Protein AF-N2IR83-F1 (afdb_monomer)

Secondary structure (DSSP, 8-state):
------TTS-GGGS--BPPPEEEE-S-B-TTS-BSEEEEEEEEEETTTTEEEEEEEEEETTEEEEE-TTSPPPTT--S--TTS--EESSHHHHHHHHHHHHHHHHHHHGGGT--HHHHHHHHHHHHHHHHHHHHHT-GGGS---

Sequence (144 aa):
MSIQCNAELFPETLEALVDPVVFEGEHRCKFGHATVVVKLLPSWSSDTGLWTVGWFCLVDRSVDEWMPGQRTRAGWPWYRPAQQPCSRSYDIACAVAARAAKIVLEQMLEFTGSEDVNTSVRQLQDRIEKQAMQWLQPEAYGEK

Solvent-accessible surface area (backbone atoms only — not comparable to full-atom values): 8468 Å² total; per-residue (Å²): 135,82,81,76,77,72,77,82,76,57,75,78,76,52,83,49,75,48,81,59,53,75,47,69,23,80,46,58,45,99,86,70,44,61,31,30,37,39,33,36,42,45,36,59,36,76,92,77,60,31,25,36,29,21,40,39,40,36,46,70,89,47,74,51,75,49,57,80,94,59,83,79,64,90,86,62,93,81,75,57,88,86,70,60,32,57,26,77,44,62,44,57,8,48,26,48,28,40,54,50,52,42,52,51,56,59,63,50,53,81,76,54,92,40,70,65,57,52,51,24,46,53,58,38,41,53,52,42,48,53,52,26,51,54,48,67,36,70,82,79,68,67,88,125

Foldseek 3Di:
DDPPPCPPPCVLPDQDFDPWDKFAFPDADPVRDGQWIKTWGWTADSVVLKIFIWMWTGQRHDIDTDDQPDDDDPPPPDDDSVQTLMDNDPLSSLLSNLVVNLVVLVVCVVPRPDPSSVVRSVVRSVVSNVSSVVSVDCVVVDDD

pLDDT: mean 77.1, std 18.91, range [34.31, 96.06]

Nearest PDB structures (foldseek):
  2w5o-assembly1_A  TM=5.130E-01  e=2.031E+00  Fusarium graminearum
  1c1z-assembly1_A  TM=3.726E-01  e=2.285E+00  Homo sapiens

Radius of gyration: 17.43 Å; Cα contacts (8 Å, |Δi|>4): 220; chains: 1; bounding box: 44×55×46 Å

Structure (mmCIF, N/CA/C/O backbone):
data_AF-N2IR83-F1
#
_entry.id   AF-N2IR83-F1
#
loop_
_atom_site.group_PDB
_atom_site.id
_atom_site.type_symbol
_atom_site.label_atom_id
_atom_site.label_alt_id
_atom_site.label_comp_id
_atom_site.label_asym_id
_atom_site.label_entity_id
_atom_site.label_seq_id
_atom_site.pdbx_PDB_ins_code
_atom_site.Cartn_x
_atom_site.Cartn_y
_atom_site.Cartn_z
_atom_site.occupancy
_atom_site.B_iso_or_equiv
_atom_site.auth_seq_id
_atom_site.auth_comp_id
_atom_site.auth_asym_id
_atom_site.auth_atom_id
_atom_site.pdbx_PDB_model_num
ATOM 1 N N . MET A 1 1 ? -0.336 -37.979 -26.956 1.00 35.84 1 MET A N 1
ATOM 2 C CA . MET A 1 1 ? 0.643 -36.877 -26.870 1.00 35.84 1 MET A CA 1
ATOM 3 C C . MET A 1 1 ? -0.090 -35.672 -26.318 1.00 35.84 1 MET A C 1
ATOM 5 O O . MET A 1 1 ? -0.889 -35.084 -27.032 1.00 35.84 1 MET A O 1
ATOM 9 N N . SER A 1 2 ? 0.065 -35.396 -25.027 1.00 34.31 2 SER A N 1
ATOM 10 C CA . SER A 1 2 ? -0.499 -34.205 -24.392 1.00 34.31 2 SER A CA 1
ATOM 11 C C . SER A 1 2 ? 0.357 -33.006 -24.779 1.00 34.31 2 SER A C 1
ATOM 13 O O . SER A 1 2 ? 1.554 -32.999 -24.501 1.00 34.31 2 SER A O 1
ATOM 15 N N . ILE A 1 3 ? -0.243 -32.018 -25.437 1.00 37.62 3 ILE A N 1
ATOM 16 C CA . ILE A 1 3 ? 0.395 -30.726 -25.675 1.00 37.62 3 ILE A CA 1
ATOM 17 C C . ILE A 1 3 ? 0.557 -30.082 -24.294 1.00 37.62 3 ILE A C 1
ATOM 19 O O . ILE A 1 3 ? -0.430 -29.682 -23.680 1.00 37.62 3 ILE A O 1
ATOM 23 N N . GLN A 1 4 ? 1.784 -30.060 -23.771 1.00 37.41 4 GLN A N 1
ATOM 24 C CA . GLN A 1 4 ? 2.129 -29.196 -22.647 1.00 37.41 4 GLN A CA 1
ATOM 25 C C . GLN A 1 4 ? 1.886 -27.763 -23.116 1.00 37.41 4 GLN A C 1
ATOM 27 O O . GLN A 1 4 ? 2.501 -27.299 -24.075 1.00 37.41 4 GLN A O 1
ATOM 32 N N . CYS A 1 5 ? 0.917 -27.094 -22.496 1.00 34.47 5 CYS A N 1
ATOM 33 C CA . CYS A 1 5 ? 0.680 -25.683 -22.735 1.00 34.47 5 CYS A CA 1
ATOM 34 C C . CYS A 1 5 ? 1.913 -24.935 -22.216 1.00 34.47 5 CYS A C 1
ATOM 36 O O . CYS A 1 5 ? 2.161 -24.924 -21.011 1.00 34.47 5 CYS A O 1
ATOM 38 N N . ASN A 1 6 ? 2.712 -24.390 -23.135 1.00 37.94 6 ASN A N 1
ATOM 39 C CA . ASN A 1 6 ? 3.902 -23.591 -22.855 1.00 37.94 6 ASN A CA 1
ATOM 40 C C . ASN A 1 6 ? 3.507 -22.260 -22.196 1.00 37.94 6 ASN A C 1
ATOM 42 O O . ASN A 1 6 ? 3.572 -21.204 -22.821 1.00 37.94 6 ASN A O 1
ATOM 46 N N . ALA A 1 7 ? 3.117 -22.303 -20.924 1.00 44.91 7 ALA A N 1
ATOM 47 C CA . ALA A 1 7 ? 2.983 -21.112 -20.088 1.00 44.91 7 ALA A CA 1
ATOM 48 C C . ALA A 1 7 ? 4.348 -20.445 -19.795 1.00 44.91 7 ALA A C 1
ATOM 50 O O . ALA A 1 7 ? 4.390 -19.359 -19.232 1.00 44.91 7 ALA A O 1
ATOM 51 N N . GLU A 1 8 ? 5.459 -21.076 -20.190 1.00 42.56 8 GLU A N 1
ATOM 52 C CA . GLU A 1 8 ? 6.829 -20.626 -19.913 1.00 42.56 8 GLU A CA 1
ATOM 53 C C . GLU A 1 8 ? 7.454 -19.768 -21.025 1.00 42.56 8 GLU A C 1
ATOM 55 O O . GLU A 1 8 ? 8.524 -19.206 -20.810 1.00 42.56 8 GLU A O 1
ATOM 60 N N . LEU A 1 9 ? 6.838 -19.655 -22.212 1.00 37.91 9 LEU A N 1
ATOM 61 C CA . LEU A 1 9 ? 7.541 -19.077 -23.368 1.00 37.91 9 LEU A CA 1
ATOM 62 C C . LEU A 1 9 ? 7.319 -17.579 -23.605 1.00 37.91 9 LEU A C 1
ATOM 64 O O . LEU A 1 9 ? 8.214 -16.969 -24.174 1.00 37.91 9 LEU A O 1
ATOM 68 N N . PHE A 1 10 ? 6.202 -16.975 -23.174 1.00 42.88 10 PHE A N 1
ATOM 69 C CA . PHE A 1 10 ? 5.931 -15.540 -23.402 1.00 42.88 10 PHE A CA 1
ATOM 70 C C . PHE A 1 10 ? 4.998 -14.940 -22.328 1.00 42.88 10 PHE A C 1
ATOM 72 O O . PHE A 1 10 ? 3.807 -14.732 -22.596 1.00 42.88 10 PHE A O 1
ATOM 79 N N . PRO A 1 11 ? 5.488 -14.657 -21.105 1.00 46.41 11 PRO A N 1
ATOM 80 C CA . PRO A 1 11 ? 4.684 -14.020 -20.055 1.00 46.41 11 PRO A CA 1
ATOM 81 C C . PRO A 1 11 ? 4.135 -12.632 -20.450 1.00 46.41 11 PRO A C 1
ATOM 83 O O . PRO A 1 11 ? 3.166 -12.177 -19.849 1.00 46.41 11 PRO A O 1
ATOM 86 N N . GLU A 1 12 ? 4.673 -11.982 -21.490 1.00 39.84 12 GLU A N 1
ATOM 87 C CA . GLU A 1 12 ? 4.208 -10.685 -22.017 1.00 39.84 12 GLU A CA 1
ATOM 88 C C . GLU A 1 12 ? 2.852 -10.686 -22.760 1.00 39.84 12 GLU A C 1
ATOM 90 O O . GLU A 1 12 ? 2.370 -9.616 -23.147 1.00 39.84 12 GLU A O 1
ATOM 95 N N . THR A 1 13 ? 2.238 -11.854 -22.995 1.00 39.72 13 THR A N 1
ATOM 96 C CA . THR A 1 13 ? 0.996 -11.977 -23.798 1.00 39.72 13 THR A CA 1
ATOM 97 C C . THR A 1 13 ? -0.286 -12.151 -22.990 1.00 39.72 13 THR A C 1
ATOM 99 O O . THR A 1 13 ? -1.379 -12.099 -23.554 1.00 39.72 13 THR A O 1
ATOM 102 N N . LEU A 1 14 ? -0.186 -12.296 -21.672 1.00 43.84 14 LEU A N 1
ATOM 103 C CA . LEU A 1 14 ? -1.330 -12.125 -20.790 1.00 43.84 14 LEU A CA 1
ATOM 104 C C . LEU A 1 14 ? -1.297 -10.673 -20.313 1.00 43.84 14 LEU A C 1
ATOM 106 O O . LEU A 1 14 ? -0.319 -10.253 -19.696 1.00 43.84 14 LEU A O 1
ATOM 110 N N . GLU A 1 15 ? -2.369 -9.911 -20.534 1.00 51.16 15 GLU A N 1
ATOM 111 C CA . GLU A 1 15 ? -2.730 -8.834 -19.605 1.00 51.16 15 GLU A CA 1
ATOM 112 C C . GLU A 1 15 ? -3.000 -9.512 -18.254 1.00 51.16 15 GLU A C 1
ATOM 114 O O . GLU A 1 15 ? -4.136 -9.803 -17.881 1.00 51.16 15 GLU A O 1
ATOM 119 N N . ALA A 1 16 ? -1.930 -9.924 -17.577 1.00 52.00 16 ALA A N 1
ATOM 120 C CA . ALA A 1 16 ? -2.004 -10.640 -16.331 1.00 52.00 16 ALA A CA 1
ATOM 121 C C . ALA A 1 16 ? -2.461 -9.617 -15.299 1.00 52.00 16 ALA A C 1
ATOM 123 O O . ALA A 1 16 ? -1.673 -8.818 -14.791 1.00 52.00 16 ALA A O 1
ATOM 124 N N . LEU A 1 17 ? -3.763 -9.630 -15.020 1.00 54.41 17 LEU A N 1
ATOM 125 C CA . LEU A 1 17 ? -4.281 -9.224 -13.726 1.00 54.41 17 LEU A CA 1
ATOM 126 C C . LEU A 1 17 ? -3.577 -10.109 -12.698 1.00 54.41 17 LEU A C 1
ATOM 128 O O . LEU A 1 17 ? -3.971 -11.249 -12.461 1.00 54.41 17 LEU A O 1
ATOM 132 N N . VAL A 1 18 ? -2.465 -9.606 -12.170 1.00 67.81 18 VAL A N 1
ATOM 133 C CA . VAL A 1 18 ? -1.790 -10.214 -11.030 1.00 67.81 18 VAL A CA 1
ATOM 134 C C . VAL A 1 18 ? -2.727 -10.059 -9.844 1.00 67.81 18 VAL A C 1
ATOM 136 O O . VAL A 1 18 ? -3.335 -8.998 -9.665 1.00 67.81 18 VAL A O 1
ATOM 139 N N . ASP A 1 19 ? -2.856 -11.121 -9.048 1.00 80.06 19 ASP A N 1
ATOM 140 C CA . ASP A 1 19 ? -3.661 -11.065 -7.836 1.00 80.06 19 ASP A CA 1
ATOM 141 C C . ASP A 1 19 ? -3.231 -9.868 -6.975 1.00 80.06 19 ASP A C 1
ATOM 143 O O . ASP A 1 19 ? -2.034 -9.592 -6.824 1.00 80.06 19 ASP A O 1
ATOM 147 N N . PRO A 1 20 ? -4.192 -9.124 -6.410 1.00 84.69 20 PRO A N 1
ATOM 148 C CA . PRO A 1 20 ? -3.872 -7.957 -5.615 1.00 84.69 20 PRO A CA 1
ATOM 149 C C . PRO A 1 20 ? -3.055 -8.351 -4.382 1.00 84.69 20 PRO A C 1
ATOM 151 O O . PRO A 1 20 ? -3.365 -9.328 -3.698 1.00 84.69 20 PRO A O 1
ATOM 154 N N . VAL A 1 21 ? -2.051 -7.542 -4.035 1.00 90.81 21 VAL A N 1
ATOM 155 C CA . VAL A 1 21 ? -1.324 -7.715 -2.770 1.00 90.81 21 VAL A CA 1
ATOM 156 C C . VAL A 1 21 ? -2.162 -7.094 -1.660 1.00 90.81 21 VAL A C 1
ATOM 158 O O . VAL A 1 21 ? -2.361 -5.880 -1.646 1.00 90.81 21 VAL A O 1
ATOM 161 N N . VAL A 1 22 ? -2.667 -7.914 -0.739 1.00 94.19 22 VAL A N 1
ATOM 162 C CA . VAL A 1 22 ? -3.598 -7.474 0.309 1.00 94.19 22 VAL A CA 1
ATOM 163 C C . VAL A 1 22 ? -2.919 -7.432 1.676 1.00 94.19 22 VAL A C 1
ATOM 165 O O . VAL A 1 22 ? -2.332 -8.410 2.136 1.00 94.19 22 VAL A O 1
ATOM 168 N N . PHE A 1 23 ? -3.075 -6.304 2.361 1.00 95.44 23 PHE A N 1
ATOM 169 C CA . PHE A 1 23 ? -2.707 -6.102 3.753 1.00 95.44 23 PHE A CA 1
ATOM 170 C C . PHE A 1 23 ? -3.967 -5.774 4.552 1.00 95.44 23 PHE A C 1
ATOM 172 O O . PHE A 1 23 ? -4.652 -4.794 4.275 1.00 95.44 23 PHE A O 1
ATOM 179 N N . GLU A 1 24 ? -4.253 -6.564 5.580 1.00 96.06 24 GLU A N 1
ATOM 180 C CA . GLU A 1 24 ? -5.342 -6.291 6.518 1.00 96.06 24 GLU A CA 1
ATOM 181 C C . GLU A 1 24 ? -4.779 -5.970 7.899 1.00 96.06 24 GLU A C 1
ATOM 183 O O . GLU A 1 24 ? -3.908 -6.693 8.395 1.00 96.06 24 GLU A O 1
ATOM 188 N N . GLY A 1 25 ? -5.279 -4.900 8.516 1.00 91.94 25 GLY A N 1
ATOM 189 C CA . GLY A 1 25 ? -5.044 -4.591 9.924 1.00 91.94 25 GLY A CA 1
ATOM 190 C C . GLY A 1 25 ? -5.688 -5.633 10.835 1.00 91.94 25 GLY A C 1
ATOM 191 O O . GLY A 1 25 ? -6.445 -6.472 10.363 1.00 91.94 25 GLY A O 1
ATOM 192 N N . GLU A 1 26 ? -5.398 -5.609 12.132 1.00 90.00 26 GLU A N 1
ATOM 193 C CA . GLU A 1 26 ? -5.916 -6.609 13.080 1.00 90.00 26 GLU A CA 1
ATOM 194 C C . GLU A 1 26 ? -7.285 -6.232 13.648 1.00 90.00 26 GLU A C 1
ATOM 196 O O . GLU A 1 26 ? -8.093 -7.113 13.944 1.00 90.00 26 GLU A O 1
ATOM 201 N N . HIS A 1 27 ? -7.591 -4.934 13.747 1.00 90.38 27 HIS A N 1
ATOM 202 C CA . HIS A 1 27 ? -8.879 -4.487 14.269 1.00 90.38 27 HIS A CA 1
ATOM 203 C C . HIS A 1 27 ? -10.029 -4.925 13.348 1.00 90.38 27 HIS A C 1
ATOM 205 O O . HIS A 1 27 ? -9.945 -4.866 12.113 1.00 90.38 27 HIS A O 1
ATOM 211 N N . ARG A 1 28 ? -11.111 -5.414 13.962 1.00 92.06 28 ARG A N 1
ATOM 212 C CA . ARG A 1 28 ? -12.284 -5.962 13.276 1.00 92.06 28 ARG A CA 1
ATOM 213 C C . ARG A 1 28 ? -13.527 -5.174 13.657 1.00 92.06 28 ARG A C 1
ATOM 215 O O . ARG A 1 28 ? -13.732 -4.848 14.821 1.00 92.06 28 ARG A O 1
ATOM 222 N N . CYS A 1 29 ? -14.391 -4.916 12.682 1.00 88.38 29 CYS A N 1
ATOM 223 C CA . CYS A 1 29 ? -15.699 -4.334 12.943 1.00 88.38 29 CYS A CA 1
ATOM 224 C C . CYS A 1 29 ? -16.623 -5.368 13.609 1.00 88.38 29 CYS A C 1
ATOM 226 O O . CYS A 1 29 ? -16.327 -6.562 13.664 1.00 88.38 29 CYS A O 1
ATOM 228 N N . LYS A 1 30 ? -17.812 -4.932 14.037 1.00 89.62 30 LYS A N 1
ATOM 229 C CA . LYS A 1 30 ? -18.834 -5.799 14.660 1.00 89.62 30 LYS A CA 1
ATOM 230 C C . LYS A 1 30 ? -19.289 -7.000 13.813 1.00 89.62 30 LYS A C 1
ATOM 232 O O . LYS A 1 30 ? -19.929 -7.900 14.339 1.00 89.62 30 LYS A O 1
ATOM 237 N N . PHE A 1 31 ? -18.993 -6.996 12.513 1.00 90.81 31 PHE A N 1
ATOM 238 C CA . PHE A 1 31 ? -19.308 -8.079 11.578 1.00 90.81 31 PHE A CA 1
ATOM 239 C C . PHE A 1 31 ? -18.097 -8.970 11.255 1.00 90.81 31 PHE A C 1
ATOM 241 O O . PHE A 1 31 ? -18.194 -9.843 10.401 1.00 90.81 31 PHE A O 1
ATOM 248 N N . GLY A 1 32 ? -16.953 -8.754 11.911 1.00 90.50 32 GLY A N 1
ATOM 249 C CA . GLY A 1 32 ? -15.741 -9.549 11.707 1.00 90.50 32 GLY A CA 1
ATOM 250 C C . GLY A 1 32 ? -14.901 -9.153 10.488 1.00 90.50 32 GLY A C 1
ATOM 251 O O . GLY A 1 32 ? -13.966 -9.872 10.152 1.00 90.50 32 GLY A O 1
ATOM 252 N N . HIS A 1 33 ? -15.185 -8.023 9.831 1.00 89.88 33 HIS A N 1
ATOM 253 C CA . HIS A 1 33 ? -14.364 -7.509 8.727 1.00 89.88 33 HIS A CA 1
ATOM 254 C C . HIS A 1 33 ? -13.236 -6.612 9.235 1.00 89.88 33 HIS A C 1
ATOM 256 O O . HIS A 1 33 ? -13.425 -5.878 10.205 1.00 89.88 33 HIS A O 1
ATOM 262 N N . ALA A 1 34 ? -12.079 -6.646 8.570 1.00 92.19 34 ALA A N 1
ATOM 263 C CA . ALA A 1 34 ? -10.985 -5.718 8.836 1.00 92.19 34 ALA A CA 1
ATOM 264 C C . ALA A 1 34 ? -11.448 -4.270 8.630 1.00 92.19 34 ALA A C 1
ATOM 266 O O . ALA A 1 34 ? -12.038 -3.944 7.601 1.00 92.19 34 ALA A O 1
ATOM 267 N N . THR A 1 35 ? -11.181 -3.403 9.604 1.00 92.00 35 THR A N 1
ATOM 268 C CA . THR A 1 35 ? -11.471 -1.965 9.475 1.00 92.00 35 THR A CA 1
ATOM 269 C C . THR A 1 35 ? -10.354 -1.216 8.767 1.00 92.00 35 THR A C 1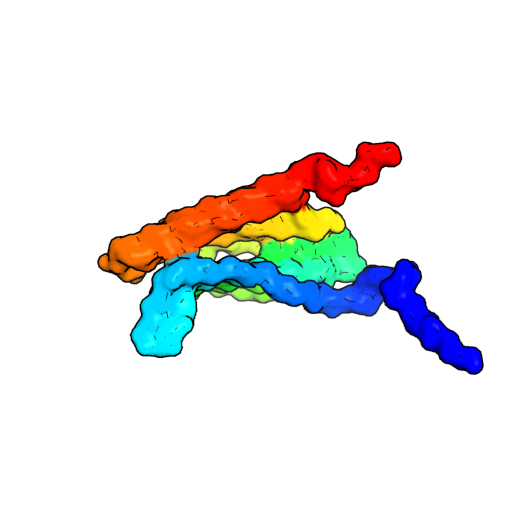
ATOM 271 O O . THR A 1 35 ? -10.565 -0.093 8.338 1.00 92.00 35 THR A O 1
ATOM 274 N N . VAL A 1 36 ? -9.165 -1.809 8.655 1.00 94.56 36 VAL A N 1
ATOM 275 C CA . VAL A 1 36 ? -8.034 -1.231 7.931 1.00 94.56 36 VAL A CA 1
ATOM 276 C C . VAL A 1 36 ? -7.601 -2.219 6.863 1.00 94.56 36 VAL A C 1
ATOM 278 O O . VAL A 1 36 ? -7.226 -3.346 7.190 1.00 94.56 36 VAL A O 1
ATOM 281 N N . VAL A 1 37 ? -7.666 -1.823 5.596 1.00 94.94 37 VAL A N 1
ATOM 282 C CA . VAL A 1 37 ? -7.280 -2.668 4.461 1.00 94.94 37 VAL A CA 1
ATOM 283 C C . VAL A 1 37 ? -6.483 -1.839 3.471 1.00 94.94 37 VAL A C 1
ATOM 285 O O . VAL A 1 37 ? -6.909 -0.752 3.097 1.00 94.94 37 VAL A O 1
ATOM 288 N N . VAL A 1 38 ? -5.363 -2.377 3.001 1.00 94.44 38 VAL A N 1
ATOM 289 C CA . VAL A 1 38 ? -4.645 -1.872 1.831 1.00 94.44 38 VAL A CA 1
ATOM 290 C C . VAL A 1 38 ? -4.577 -2.973 0.793 1.00 94.44 38 VAL A C 1
ATOM 292 O O . VAL A 1 38 ? -4.215 -4.104 1.103 1.00 94.44 38 VAL A O 1
ATOM 295 N N . LYS A 1 39 ? -4.904 -2.646 -0.450 1.00 92.62 39 LYS A N 1
ATOM 296 C CA . LYS A 1 39 ? -4.682 -3.517 -1.602 1.00 92.62 39 LYS A CA 1
ATOM 297 C C . LYS A 1 39 ? -3.772 -2.791 -2.567 1.00 92.62 39 LYS A C 1
ATOM 299 O O . LYS A 1 39 ? -4.054 -1.642 -2.885 1.00 92.62 39 LYS A O 1
ATOM 304 N N . LEU A 1 40 ? -2.723 -3.445 -3.041 1.00 91.00 40 LEU A N 1
ATOM 305 C CA . LEU A 1 40 ? -1.972 -3.003 -4.211 1.00 91.00 40 LEU A CA 1
ATOM 306 C C . LEU A 1 40 ? -2.517 -3.745 -5.425 1.00 91.00 40 LEU A C 1
ATOM 308 O O . LEU A 1 40 ? -2.814 -4.935 -5.330 1.00 91.00 40 LEU A O 1
ATOM 312 N N . LEU A 1 41 ? -2.661 -3.038 -6.541 1.00 88.12 41 LEU A N 1
ATOM 313 C CA . LEU A 1 41 ? -3.321 -3.518 -7.755 1.00 88.12 41 LEU A CA 1
ATOM 314 C C . LEU A 1 41 ? -2.331 -3.452 -8.930 1.00 88.12 41 LEU A C 1
ATOM 316 O O . LEU A 1 41 ? -2.326 -2.455 -9.660 1.00 88.12 41 LEU A O 1
ATOM 320 N N . PRO A 1 42 ? -1.434 -4.441 -9.086 1.00 88.31 42 PRO A N 1
ATOM 321 C CA . PRO A 1 42 ? -0.450 -4.441 -10.157 1.00 88.31 42 PRO A CA 1
ATOM 322 C C . PRO A 1 42 ? -1.099 -4.707 -11.513 1.00 88.31 42 PRO A C 1
ATOM 324 O O . PRO A 1 42 ? -1.944 -5.586 -11.655 1.00 88.31 42 PRO A O 1
ATOM 327 N N . SER A 1 43 ? -0.652 -3.972 -12.523 1.00 85.88 43 SER A N 1
ATOM 328 C CA . SER A 1 43 ? -1.043 -4.159 -13.915 1.00 85.88 43 SER A CA 1
ATOM 329 C C . SER A 1 43 ? 0.184 -4.023 -14.799 1.00 85.88 43 SER A C 1
ATOM 331 O O . SER A 1 43 ? 0.891 -3.015 -14.739 1.00 85.88 43 SER A O 1
ATOM 333 N N . TRP A 1 44 ? 0.426 -5.016 -15.646 1.00 84.62 44 TRP A N 1
ATOM 334 C CA . TRP A 1 44 ? 1.407 -4.907 -16.719 1.00 84.62 44 TRP A CA 1
ATOM 335 C C . TRP A 1 44 ? 0.785 -4.210 -17.930 1.00 84.62 44 TRP A C 1
ATOM 337 O O . TRP A 1 44 ? -0.386 -4.426 -18.236 1.00 84.62 44 TRP A O 1
ATOM 347 N N . SER A 1 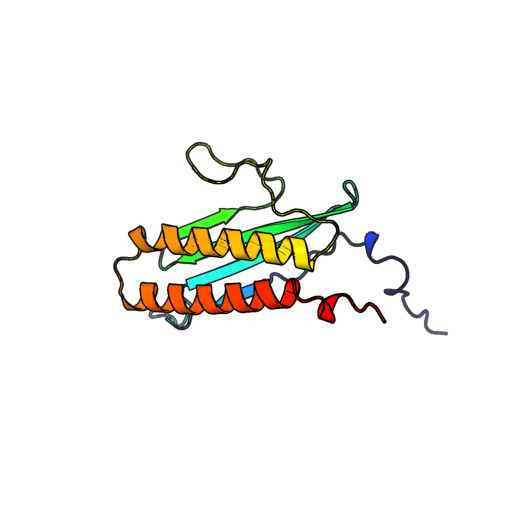45 ? 1.559 -3.376 -18.621 1.00 82.88 45 SER A N 1
ATOM 348 C CA . SER A 1 45 ? 1.177 -2.786 -19.904 1.00 82.88 45 SER A CA 1
ATOM 349 C C . SER A 1 45 ? 2.164 -3.227 -20.977 1.00 82.88 45 SER A C 1
ATOM 351 O O . SER A 1 45 ? 3.326 -2.821 -20.953 1.00 82.88 45 SER A O 1
ATOM 353 N N . SER A 1 46 ? 1.692 -4.010 -21.948 1.00 81.81 46 SER A N 1
ATOM 354 C CA . SER A 1 46 ? 2.518 -4.458 -23.077 1.00 81.81 46 SER A CA 1
ATOM 355 C C . SER A 1 46 ? 2.891 -3.310 -24.022 1.00 81.81 46 SER A C 1
ATOM 357 O O . SER A 1 46 ? 3.981 -3.322 -24.585 1.00 81.81 46 SER A O 1
ATOM 359 N N . ASP A 1 47 ? 2.048 -2.277 -24.126 1.00 83.25 47 ASP A N 1
ATOM 360 C CA . ASP A 1 47 ? 2.318 -1.086 -24.945 1.00 83.25 47 ASP A CA 1
ATOM 361 C C . ASP A 1 47 ? 3.507 -0.269 -24.425 1.00 83.25 47 ASP A C 1
ATOM 363 O O . ASP A 1 47 ? 4.297 0.271 -25.199 1.00 83.25 47 ASP A O 1
ATOM 367 N N . THR A 1 48 ? 3.630 -0.152 -23.100 1.00 82.38 48 THR A N 1
ATOM 368 C CA . THR A 1 48 ? 4.688 0.649 -22.462 1.00 82.38 48 THR A CA 1
ATOM 369 C C . THR A 1 48 ? 5.857 -0.197 -21.962 1.00 82.38 48 THR A C 1
ATOM 371 O O . THR A 1 48 ? 6.947 0.334 -21.738 1.00 82.38 48 THR A O 1
ATOM 374 N N . GLY A 1 49 ? 5.656 -1.508 -21.799 1.00 85.06 49 GLY A N 1
ATOM 375 C CA . GLY A 1 49 ? 6.618 -2.420 -21.190 1.00 85.06 49 GLY A CA 1
ATOM 376 C C . GLY A 1 49 ? 6.881 -2.096 -19.718 1.00 85.06 49 GLY A C 1
ATOM 377 O O . GLY A 1 49 ? 8.025 -2.190 -19.269 1.00 85.06 49 GLY A O 1
ATOM 378 N N . LEU A 1 50 ? 5.859 -1.634 -18.990 1.00 85.25 50 LEU A N 1
ATOM 379 C CA . LEU A 1 50 ? 5.961 -1.210 -17.594 1.00 85.25 50 LEU A CA 1
ATOM 380 C C . LEU A 1 50 ? 4.870 -1.859 -16.738 1.00 85.25 50 LEU A C 1
ATOM 382 O O . LEU A 1 50 ? 3.705 -1.938 -17.131 1.00 85.25 50 LEU A O 1
ATOM 386 N N . TRP A 1 51 ? 5.247 -2.236 -15.519 1.00 86.44 51 TRP A N 1
ATOM 387 C CA . TRP A 1 51 ? 4.314 -2.444 -14.421 1.00 86.44 51 TRP A CA 1
ATOM 388 C C . TRP A 1 51 ? 3.829 -1.094 -13.926 1.00 86.44 51 TRP A C 1
ATOM 390 O O . TRP A 1 51 ? 4.646 -0.208 -13.687 1.00 86.44 51 TRP A O 1
ATOM 400 N N . THR A 1 52 ? 2.523 -0.959 -13.719 1.00 86.25 52 THR A N 1
ATOM 401 C CA . THR A 1 52 ? 1.912 0.140 -12.968 1.00 86.25 52 THR A CA 1
ATOM 402 C C . THR A 1 52 ? 1.106 -0.445 -11.819 1.00 86.25 52 THR A C 1
ATOM 404 O O . THR A 1 52 ? 0.368 -1.405 -12.023 1.00 86.25 52 THR A O 1
ATOM 407 N N . VAL A 1 53 ? 1.233 0.106 -10.611 1.00 87.00 53 VAL A N 1
ATOM 408 C CA . VAL A 1 53 ? 0.603 -0.487 -9.418 1.00 87.00 53 VAL A CA 1
ATOM 409 C C . VAL A 1 53 ? -0.342 0.498 -8.744 1.00 87.00 53 VAL A C 1
ATOM 411 O O . VAL A 1 53 ? 0.106 1.457 -8.118 1.00 87.00 53 VAL A O 1
ATOM 414 N N . GLY A 1 54 ? -1.644 0.227 -8.868 1.00 86.38 54 GLY A N 1
ATOM 415 C CA . GLY A 1 54 ? -2.721 0.925 -8.165 1.00 86.38 54 GLY A CA 1
ATOM 416 C C . GLY A 1 54 ? -2.763 0.635 -6.668 1.00 86.38 54 GLY A C 1
ATOM 417 O O . GLY A 1 54 ? -2.083 -0.277 -6.193 1.00 86.38 54 GLY A O 1
ATOM 418 N N . TRP A 1 55 ? -3.613 1.348 -5.929 1.00 87.88 55 TRP A N 1
ATOM 419 C CA . TRP A 1 55 ? -3.947 0.967 -4.557 1.00 87.88 55 TRP A CA 1
ATOM 420 C C . TRP A 1 55 ? -5.405 1.240 -4.197 1.00 87.88 55 TRP A C 1
ATOM 422 O O . TRP A 1 55 ? -6.097 2.053 -4.805 1.00 87.88 55 TRP A O 1
ATOM 432 N N . PHE A 1 56 ? -5.847 0.561 -3.150 1.00 89.75 56 PHE A N 1
ATOM 433 C CA . PHE A 1 56 ? -7.093 0.808 -2.443 1.00 89.75 56 PHE A CA 1
ATOM 434 C C . PHE A 1 56 ? -6.792 0.787 -0.947 1.00 89.75 56 PHE A C 1
ATOM 436 O O . PHE A 1 56 ? -6.270 -0.209 -0.448 1.00 89.75 56 PHE A O 1
ATOM 443 N N . CYS A 1 57 ? -7.130 1.857 -0.242 1.00 90.75 57 CYS A N 1
ATOM 444 C CA . CYS A 1 57 ? -6.966 2.025 1.193 1.00 90.75 57 CYS A CA 1
ATOM 445 C C . CYS A 1 57 ? -8.343 2.232 1.830 1.00 90.75 57 CYS A C 1
ATOM 447 O O . CYS A 1 57 ? -9.063 3.167 1.493 1.00 90.75 57 CYS A O 1
ATOM 449 N N . LEU A 1 58 ? -8.697 1.375 2.780 1.00 91.25 58 LEU A N 1
ATOM 450 C CA . LEU A 1 58 ? -9.862 1.510 3.647 1.00 91.25 58 LEU A CA 1
ATOM 451 C C . LEU A 1 58 ? -9.360 1.724 5.070 1.00 91.25 58 LEU A C 1
ATOM 453 O O . LEU A 1 58 ? -8.558 0.924 5.551 1.00 91.25 58 LEU A O 1
ATOM 457 N N . VAL A 1 59 ? -9.856 2.759 5.744 1.00 91.31 59 VAL A N 1
ATOM 458 C CA . VAL A 1 59 ? -9.622 2.988 7.173 1.00 91.31 59 VAL A CA 1
ATOM 459 C C . VAL A 1 59 ? -10.943 3.379 7.836 1.00 91.31 59 VAL A C 1
ATOM 461 O O . VAL A 1 59 ? -11.490 4.454 7.600 1.00 91.31 59 VAL A O 1
ATOM 464 N N . ASP A 1 60 ? -11.472 2.470 8.650 1.00 89.31 60 ASP A N 1
ATOM 465 C CA . ASP A 1 60 ? -12.834 2.466 9.186 1.00 89.31 60 ASP A CA 1
ATOM 466 C C . ASP A 1 60 ? -13.901 2.639 8.089 1.00 89.31 60 ASP A C 1
ATOM 468 O O . ASP A 1 60 ? -14.246 1.677 7.400 1.00 89.31 60 ASP A O 1
ATOM 472 N N . ARG A 1 61 ? -14.418 3.859 7.909 1.00 84.06 61 ARG A N 1
ATOM 473 C CA . ARG A 1 61 ? -15.417 4.207 6.882 1.00 84.06 61 ARG A CA 1
ATOM 474 C C . ARG A 1 61 ? -14.843 5.034 5.736 1.00 84.06 61 ARG A C 1
ATOM 476 O O . ARG A 1 61 ? -15.549 5.277 4.758 1.00 84.06 61 ARG A O 1
ATOM 483 N N . SER A 1 62 ? -13.603 5.485 5.867 1.00 85.50 62 SER A N 1
ATOM 484 C CA . SER A 1 62 ? -12.923 6.313 4.878 1.00 85.50 62 SER A CA 1
ATOM 485 C C . SER A 1 62 ? -12.245 5.427 3.844 1.00 85.50 62 SER A C 1
ATOM 487 O O . SER A 1 62 ? -11.616 4.431 4.195 1.00 85.50 62 SER A O 1
ATOM 489 N N . VAL A 1 63 ? -12.358 5.802 2.571 1.00 87.31 63 VAL A N 1
ATOM 490 C CA . VAL A 1 63 ? -11.737 5.093 1.448 1.00 87.31 63 VAL A CA 1
ATOM 491 C C . VAL A 1 63 ? -10.932 6.080 0.616 1.00 87.31 63 VAL A C 1
ATOM 493 O O . VAL A 1 63 ? -11.438 7.151 0.289 1.00 87.31 63 VAL A O 1
ATOM 496 N N . ASP A 1 64 ? -9.714 5.690 0.254 1.00 84.94 64 ASP A N 1
ATOM 497 C CA . ASP A 1 64 ? -8.898 6.295 -0.800 1.00 84.94 64 ASP A CA 1
ATOM 498 C C . ASP A 1 64 ? -8.570 5.199 -1.812 1.00 84.94 64 ASP A C 1
ATOM 500 O O . ASP A 1 64 ? -8.161 4.100 -1.439 1.00 84.94 64 ASP A O 1
ATOM 504 N N . GLU A 1 65 ? -8.782 5.468 -3.093 1.00 82.69 65 GLU A N 1
ATOM 505 C CA . GLU A 1 65 ? -8.420 4.528 -4.141 1.00 82.69 65 GLU A CA 1
ATOM 506 C C . GLU A 1 65 ? -7.787 5.247 -5.320 1.00 82.69 65 GLU A C 1
ATOM 508 O O . GLU A 1 65 ? -8.156 6.367 -5.691 1.00 82.69 65 GLU A O 1
ATOM 513 N N . TRP A 1 66 ? -6.849 4.554 -5.948 1.00 79.00 66 TRP A N 1
ATOM 514 C CA . TRP A 1 66 ? -6.246 4.981 -7.187 1.00 79.00 66 TRP A CA 1
ATOM 515 C C . TRP A 1 66 ? -6.030 3.788 -8.109 1.00 79.00 66 TRP A C 1
ATOM 517 O O . TRP A 1 66 ? -5.451 2.768 -7.728 1.00 79.00 66 TRP A O 1
ATOM 527 N N . MET A 1 67 ? -6.463 3.948 -9.358 1.00 73.81 67 MET A N 1
ATOM 528 C CA . MET A 1 67 ? -6.263 2.967 -10.416 1.00 73.81 67 MET A CA 1
ATOM 529 C C . MET A 1 67 ? -5.472 3.573 -11.581 1.00 73.81 67 MET A C 1
ATOM 531 O O . MET A 1 67 ? -5.786 4.689 -12.017 1.00 73.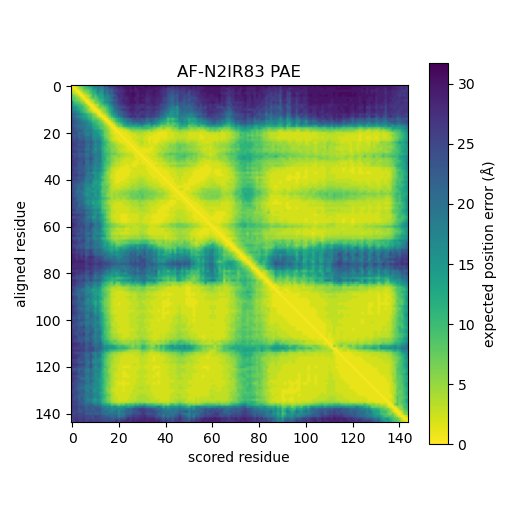81 67 MET A O 1
ATOM 535 N N . PRO A 1 68 ? -4.496 2.833 -12.138 1.00 69.50 68 PRO A N 1
ATOM 536 C CA . PRO A 1 68 ? -3.813 3.213 -13.369 1.00 69.50 68 PRO A CA 1
ATOM 537 C C . PRO A 1 68 ? -4.804 3.496 -14.505 1.00 69.50 68 PRO A C 1
ATOM 539 O O . PRO A 1 68 ? -5.800 2.795 -14.670 1.00 69.50 68 PRO A O 1
ATOM 542 N N . GLY A 1 69 ? -4.550 4.545 -15.290 1.00 64.62 69 GLY A N 1
ATOM 543 C CA . GLY A 1 69 ? -5.359 4.887 -16.469 1.00 64.62 69 GLY A CA 1
ATOM 544 C C . GLY A 1 69 ? -6.722 5.538 -16.191 1.00 64.62 69 GLY A C 1
ATOM 545 O O . GLY A 1 69 ? -7.339 6.061 -17.121 1.00 64.62 69 GLY A O 1
ATOM 546 N N . GLN A 1 70 ? -7.189 5.591 -14.939 1.00 64.94 70 GLN A N 1
ATOM 547 C CA . GLN A 1 70 ? -8.413 6.319 -14.602 1.00 64.94 70 GLN A CA 1
ATOM 548 C C . GLN A 1 70 ? -8.147 7.816 -14.402 1.00 64.94 70 GLN A C 1
ATOM 550 O O . GLN A 1 70 ? -7.135 8.233 -13.834 1.00 64.94 70 GLN A O 1
ATOM 555 N N . ARG A 1 71 ? -9.079 8.658 -14.871 1.00 56.72 71 ARG A N 1
ATOM 556 C CA . ARG A 1 71 ? -9.024 10.106 -14.625 1.00 56.72 71 ARG A CA 1
ATOM 557 C C . ARG A 1 71 ? -9.192 10.369 -13.130 1.00 56.72 71 ARG A C 1
ATOM 559 O O . ARG A 1 71 ? -10.198 9.977 -12.544 1.00 56.72 71 ARG A O 1
ATOM 566 N N . THR A 1 72 ? -8.241 11.086 -12.537 1.00 57.78 72 THR A N 1
ATOM 567 C CA . THR A 1 72 ? -8.368 11.564 -11.160 1.00 57.78 72 THR A CA 1
ATOM 568 C C . THR A 1 72 ? -9.535 12.551 -11.060 1.00 57.78 72 THR A C 1
ATOM 570 O O . THR A 1 72 ? -9.752 13.382 -11.948 1.00 57.78 72 THR A O 1
ATOM 573 N N . ARG A 1 73 ? -10.332 12.450 -9.990 1.00 54.03 73 ARG A N 1
ATOM 574 C CA . ARG A 1 73 ? -11.400 13.421 -9.714 1.00 54.03 73 ARG A CA 1
ATOM 575 C C . ARG A 1 73 ? -10.784 14.732 -9.222 1.00 54.03 73 ARG A C 1
ATOM 577 O O . ARG A 1 73 ? -9.841 14.723 -8.433 1.00 54.03 73 ARG A O 1
ATOM 584 N N . ALA A 1 74 ? -11.332 15.863 -9.665 1.00 46.25 74 ALA A N 1
ATOM 585 C CA . ALA A 1 74 ? -10.925 17.177 -9.171 1.00 46.25 74 ALA A CA 1
ATOM 586 C C . ALA A 1 74 ? -11.162 17.274 -7.651 1.00 46.25 74 ALA A C 1
ATOM 588 O O . ALA A 1 74 ? -12.220 16.875 -7.169 1.00 46.25 74 ALA A O 1
ATOM 589 N N . GLY A 1 75 ? -10.178 17.791 -6.908 1.00 53.16 75 GLY A N 1
ATOM 590 C CA . GLY A 1 75 ? -10.244 17.943 -5.448 1.00 53.16 75 GLY A CA 1
ATOM 591 C C . GLY A 1 75 ? -9.567 16.833 -4.636 1.00 53.16 75 GLY A C 1
ATOM 592 O O . GLY A 1 75 ? -9.456 16.981 -3.425 1.00 53.16 75 GLY A O 1
ATOM 593 N N . TRP A 1 76 ? -9.062 15.772 -5.277 1.00 42.62 76 TRP A N 1
ATOM 594 C CA . TRP A 1 76 ? -8.172 14.802 -4.628 1.00 42.62 76 TRP A CA 1
ATOM 595 C C . TRP A 1 76 ? -6.731 15.326 -4.687 1.00 42.62 76 TRP A C 1
ATOM 597 O O . TRP A 1 76 ? -6.183 15.436 -5.787 1.00 42.62 76 TRP A O 1
ATOM 607 N N . PRO A 1 77 ? -6.110 15.724 -3.564 1.00 44.38 77 PRO A N 1
ATOM 608 C CA . PRO A 1 77 ? -4.984 16.656 -3.638 1.00 44.38 77 PRO A CA 1
ATOM 609 C C . PRO A 1 77 ? -3.625 16.030 -3.996 1.00 44.38 77 PRO A C 1
ATOM 611 O O . PRO A 1 77 ? -2.666 16.766 -4.223 1.00 44.38 77 PRO A O 1
ATOM 614 N N . TRP A 1 78 ? -3.505 14.701 -4.070 1.00 50.72 78 TRP A N 1
ATOM 615 C CA . TRP A 1 78 ? -2.193 14.066 -3.867 1.00 50.72 78 TRP A CA 1
ATOM 616 C C . TRP A 1 78 ? -1.658 13.247 -5.046 1.00 50.72 78 TRP A C 1
ATOM 618 O O . TRP A 1 78 ? -0.455 13.001 -5.110 1.00 50.72 78 TRP A O 1
ATOM 628 N N . TYR A 1 79 ? -2.496 12.873 -6.018 1.00 52.38 79 TYR A N 1
ATOM 629 C CA . TYR A 1 79 ? -2.072 12.006 -7.122 1.00 52.38 79 TYR A CA 1
ATOM 630 C C . TYR A 1 79 ? -1.957 12.789 -8.415 1.00 52.38 79 TYR A C 1
ATOM 632 O O . TYR A 1 79 ? -2.941 13.060 -9.104 1.00 52.38 79 TYR A O 1
ATOM 640 N N . ARG A 1 80 ? -0.723 13.139 -8.776 1.00 54.44 80 ARG A N 1
ATOM 641 C CA . ARG A 1 80 ? -0.426 13.528 -10.152 1.00 54.44 80 ARG A CA 1
ATOM 642 C C . ARG A 1 80 ? -0.365 12.241 -10.973 1.00 54.44 80 ARG A C 1
ATOM 644 O O . ARG A 1 80 ? 0.516 11.428 -10.706 1.00 54.44 80 ARG A O 1
ATOM 651 N N . PRO A 1 81 ? -1.190 12.064 -12.020 1.00 52.00 81 PRO A N 1
ATOM 652 C CA . PRO A 1 81 ? -1.074 10.919 -12.925 1.00 52.00 81 PRO A CA 1
ATOM 653 C C . PRO A 1 81 ? 0.295 10.794 -13.617 1.00 52.00 81 PRO A C 1
ATOM 655 O O . PRO A 1 81 ? 0.531 9.807 -14.290 1.00 52.00 81 PRO A O 1
ATOM 658 N N . ALA A 1 82 ? 1.192 11.776 -13.486 1.00 56.84 82 ALA A N 1
ATOM 659 C CA . ALA A 1 82 ? 2.579 11.698 -13.951 1.00 56.84 82 ALA A CA 1
ATOM 660 C C . ALA A 1 82 ? 3.552 11.081 -12.922 1.00 56.84 82 ALA A C 1
ATOM 662 O O . ALA A 1 82 ? 4.692 10.797 -13.261 1.00 56.84 82 ALA A O 1
ATOM 663 N N . GLN A 1 83 ? 3.132 10.900 -11.668 1.00 60.56 83 GLN A N 1
ATOM 664 C CA . GLN A 1 83 ? 3.934 10.331 -10.574 1.00 60.56 83 GLN A CA 1
ATOM 665 C C . GLN A 1 83 ? 3.526 8.883 -10.270 1.00 60.56 83 GLN A C 1
ATOM 667 O O . GLN A 1 83 ? 3.697 8.407 -9.151 1.00 60.56 83 GLN A O 1
ATOM 672 N N . GLN A 1 84 ? 2.941 8.199 -11.257 1.00 68.06 84 GLN A N 1
ATOM 673 C CA . GLN A 1 84 ? 2.479 6.825 -11.101 1.00 68.06 84 GLN A CA 1
ATOM 674 C C . GLN A 1 84 ? 3.655 5.924 -10.729 1.00 68.06 84 GLN A C 1
ATOM 676 O O . GLN A 1 84 ? 4.689 5.991 -11.403 1.00 68.06 84 GLN A O 1
ATOM 681 N N . PRO A 1 85 ? 3.506 5.072 -9.701 1.00 70.00 85 PRO A N 1
ATOM 682 C CA . PRO A 1 85 ? 4.452 4.004 -9.435 1.00 70.00 85 PRO A CA 1
ATOM 683 C C . PRO A 1 85 ? 4.500 3.087 -10.653 1.00 70.00 85 PRO A C 1
ATOM 685 O O . PRO A 1 85 ? 3.623 2.242 -10.844 1.00 70.00 85 PRO A O 1
ATOM 688 N N . CYS A 1 86 ? 5.497 3.298 -11.506 1.00 81.81 86 CYS A N 1
ATOM 689 C CA . CYS A 1 86 ? 5.736 2.460 -12.660 1.00 81.81 86 CYS A CA 1
ATOM 690 C C . CYS A 1 86 ? 7.207 2.084 -12.763 1.00 81.81 86 CYS A C 1
ATOM 692 O O . CYS A 1 86 ? 8.101 2.854 -12.408 1.00 81.81 86 CYS A O 1
ATOM 694 N N . SER A 1 87 ? 7.455 0.859 -13.202 1.00 85.25 87 SER A N 1
ATOM 695 C CA . SER A 1 87 ? 8.801 0.333 -13.391 1.00 85.25 87 SER A CA 1
ATOM 696 C C . SER A 1 87 ? 8.757 -0.864 -14.325 1.00 85.25 87 SER A C 1
ATOM 698 O O . SER A 1 87 ? 7.737 -1.533 -14.453 1.00 85.25 87 SER A O 1
ATOM 700 N N . ARG A 1 88 ? 9.887 -1.176 -14.959 1.00 86.75 88 ARG A N 1
ATOM 701 C CA . ARG A 1 88 ? 10.051 -2.461 -15.654 1.00 86.75 88 ARG A CA 1
ATOM 702 C C . ARG A 1 88 ? 10.106 -3.638 -14.678 1.00 86.75 88 ARG A C 1
ATOM 704 O O . ARG A 1 88 ? 9.772 -4.750 -15.058 1.00 86.75 88 ARG A O 1
ATOM 711 N N . SER A 1 89 ? 10.505 -3.388 -13.430 1.00 86.81 89 SER A N 1
ATOM 712 C CA . SER A 1 89 ? 10.508 -4.385 -12.357 1.00 86.81 89 SER A CA 1
ATOM 713 C C . SER A 1 89 ? 9.204 -4.320 -11.563 1.00 86.81 89 SER A C 1
ATOM 715 O O . SER A 1 89 ? 8.840 -3.253 -11.058 1.00 86.81 89 SER A O 1
ATOM 717 N N . TYR A 1 90 ? 8.539 -5.471 -11.431 1.00 87.75 90 TYR A N 1
ATOM 718 C CA . TYR A 1 90 ? 7.345 -5.649 -10.602 1.00 87.75 90 TYR A CA 1
ATOM 719 C C . TYR A 1 90 ? 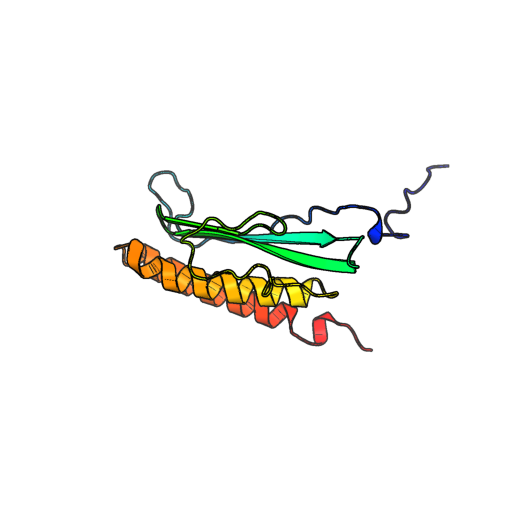7.608 -5.210 -9.158 1.00 87.75 90 TYR A C 1
ATOM 721 O O . TYR A 1 90 ? 6.900 -4.359 -8.623 1.00 87.75 90 TYR A O 1
ATOM 729 N N . ASP A 1 91 ? 8.689 -5.716 -8.569 1.00 88.38 91 ASP A N 1
ATOM 730 C CA . ASP A 1 91 ? 9.058 -5.478 -7.176 1.00 88.38 91 ASP A CA 1
ATOM 731 C C . ASP A 1 91 ? 9.305 -3.992 -6.892 1.00 88.38 91 ASP A C 1
ATOM 733 O O . ASP A 1 91 ? 8.813 -3.446 -5.902 1.00 88.38 91 ASP A O 1
ATOM 737 N N . ILE A 1 92 ? 9.993 -3.295 -7.805 1.00 86.88 92 ILE A N 1
ATOM 738 C CA . ILE A 1 92 ? 10.209 -1.846 -7.690 1.00 86.88 92 ILE A CA 1
ATOM 739 C C . ILE A 1 92 ? 8.871 -1.102 -7.770 1.00 86.88 92 ILE A C 1
ATOM 741 O O . ILE A 1 92 ? 8.622 -0.210 -6.957 1.00 86.88 92 ILE A O 1
ATOM 745 N N . ALA A 1 93 ? 7.998 -1.452 -8.721 1.00 87.75 93 ALA A N 1
ATOM 746 C CA . ALA A 1 93 ? 6.699 -0.796 -8.861 1.00 87.75 93 ALA A CA 1
ATOM 747 C C . ALA A 1 93 ? 5.821 -1.008 -7.611 1.00 87.75 93 ALA A C 1
ATOM 749 O O . ALA A 1 93 ? 5.243 -0.048 -7.091 1.00 87.75 93 ALA A O 1
ATOM 750 N N . CYS A 1 94 ? 5.789 -2.231 -7.076 1.00 89.75 94 CYS A N 1
ATOM 751 C CA . CYS A 1 94 ? 5.077 -2.576 -5.847 1.00 89.75 94 CYS A CA 1
ATOM 752 C C . CYS A 1 94 ? 5.651 -1.866 -4.619 1.00 89.75 94 CYS A C 1
ATOM 754 O O . CYS A 1 94 ? 4.880 -1.336 -3.822 1.00 89.75 94 CYS A O 1
ATOM 756 N N . ALA A 1 95 ? 6.975 -1.778 -4.475 1.00 89.38 95 ALA A N 1
ATOM 757 C CA . ALA A 1 95 ? 7.606 -1.071 -3.360 1.00 89.38 95 ALA A CA 1
ATOM 758 C C . ALA A 1 95 ? 7.302 0.436 -3.377 1.00 89.38 95 ALA A C 1
ATOM 760 O O . ALA A 1 95 ? 7.010 1.030 -2.334 1.00 89.38 95 ALA A O 1
ATOM 761 N N . VAL A 1 96 ? 7.316 1.060 -4.560 1.00 88.44 96 VAL A N 1
ATOM 762 C CA . VAL A 1 96 ? 6.954 2.478 -4.711 1.00 88.44 96 VAL A CA 1
ATOM 763 C C . VAL A 1 96 ? 5.474 2.696 -4.376 1.00 88.44 96 VAL A C 1
ATOM 765 O O . VAL A 1 96 ? 5.155 3.623 -3.627 1.00 88.44 96 VAL A O 1
ATOM 768 N N . ALA A 1 97 ? 4.577 1.830 -4.856 1.00 89.56 97 ALA A N 1
ATOM 769 C CA . ALA A 1 97 ? 3.148 1.924 -4.552 1.00 89.56 97 ALA A CA 1
ATOM 770 C C . ALA A 1 97 ? 2.835 1.651 -3.073 1.00 89.56 97 ALA A C 1
ATOM 772 O O . ALA A 1 97 ? 2.047 2.373 -2.471 1.00 89.56 97 ALA A O 1
ATOM 773 N N . ALA A 1 98 ? 3.504 0.678 -2.453 1.00 91.00 98 ALA A N 1
ATOM 774 C CA . ALA A 1 98 ? 3.408 0.399 -1.022 1.00 91.00 98 ALA A CA 1
ATOM 775 C C . ALA A 1 98 ? 3.804 1.612 -0.175 1.00 91.00 98 ALA A C 1
ATOM 777 O O . ALA A 1 98 ? 3.111 1.969 0.779 1.00 91.00 98 ALA A O 1
ATOM 778 N N . ARG A 1 99 ? 4.891 2.294 -0.552 1.00 87.88 99 ARG A N 1
ATOM 779 C CA . ARG A 1 99 ? 5.311 3.528 0.117 1.00 87.88 99 ARG A CA 1
ATOM 780 C C . ARG A 1 99 ? 4.277 4.643 -0.040 1.00 87.88 99 ARG A C 1
ATOM 782 O O . ARG A 1 99 ? 4.030 5.359 0.928 1.00 87.88 99 ARG A O 1
ATOM 789 N N . ALA A 1 100 ? 3.674 4.784 -1.221 1.00 86.56 100 ALA A N 1
ATOM 790 C CA . ALA A 1 100 ? 2.586 5.734 -1.434 1.00 86.56 100 ALA A CA 1
ATOM 791 C C . ALA A 1 100 ? 1.385 5.393 -0.538 1.00 86.56 100 ALA A C 1
ATOM 793 O O . ALA A 1 100 ? 0.981 6.227 0.266 1.00 86.56 100 ALA A O 1
ATOM 794 N N . ALA A 1 101 ? 0.902 4.147 -0.567 1.00 88.31 101 ALA A N 1
ATOM 795 C CA . ALA A 1 101 ? -0.205 3.683 0.269 1.00 88.31 101 ALA A CA 1
ATOM 796 C C . ALA A 1 101 ? 0.056 3.884 1.776 1.00 88.31 101 ALA A C 1
ATOM 798 O O . ALA A 1 101 ? -0.854 4.254 2.515 1.00 88.31 101 ALA A O 1
ATOM 799 N N . LYS A 1 102 ? 1.304 3.729 2.244 1.00 90.12 102 LYS A N 1
ATOM 800 C CA . LYS A 1 102 ? 1.695 4.034 3.634 1.00 90.12 102 LYS A CA 1
ATOM 801 C C . LYS A 1 102 ? 1.456 5.507 4.005 1.00 90.12 102 LYS A C 1
ATOM 803 O O . LYS A 1 102 ? 0.993 5.776 5.112 1.00 90.12 102 LYS A O 1
ATOM 808 N N . ILE A 1 103 ? 1.758 6.447 3.103 1.00 87.38 103 ILE A N 1
ATOM 809 C CA . ILE A 1 103 ? 1.511 7.888 3.306 1.00 87.38 103 ILE A CA 1
ATOM 810 C C . ILE A 1 103 ? 0.006 8.167 3.357 1.00 87.38 103 ILE A C 1
ATOM 812 O O . ILE A 1 103 ? -0.449 8.925 4.207 1.00 87.38 103 ILE A O 1
ATOM 816 N N . VAL A 1 104 ? -0.762 7.516 2.486 1.00 87.25 104 VAL A N 1
ATOM 817 C CA . VAL A 1 104 ? -2.227 7.639 2.434 1.00 87.25 104 VAL A CA 1
ATOM 818 C C . VAL A 1 104 ? -2.853 7.185 3.743 1.00 87.25 104 VAL A C 1
ATOM 820 O O . VAL A 1 104 ? -3.656 7.905 4.324 1.00 87.25 104 VAL A O 1
ATOM 823 N N . LEU A 1 105 ? -2.428 6.027 4.251 1.00 90.00 105 LEU A N 1
ATOM 824 C CA . LEU A 1 105 ? -2.868 5.533 5.552 1.00 90.00 105 LEU A CA 1
ATOM 825 C C . LEU A 1 105 ? -2.603 6.539 6.681 1.00 90.00 105 LEU A C 1
ATOM 827 O O . LEU A 1 105 ? -3.474 6.726 7.525 1.00 90.00 105 LEU A O 1
ATOM 831 N N . GLU A 1 106 ? -1.437 7.195 6.683 1.00 88.81 106 GLU A N 1
ATOM 832 C CA . GLU A 1 106 ? -1.092 8.209 7.690 1.00 88.81 106 GLU A CA 1
ATOM 833 C C . GLU A 1 106 ? -2.038 9.409 7.621 1.00 88.81 106 GLU A C 1
ATOM 835 O O . GLU A 1 106 ? -2.555 9.860 8.638 1.00 88.81 106 GLU A O 1
ATOM 840 N N . GLN A 1 107 ? -2.302 9.902 6.411 1.00 86.69 107 GLN A N 1
ATOM 841 C CA . GLN A 1 107 ? -3.224 11.016 6.193 1.00 86.69 107 GLN A CA 1
ATOM 842 C C . GLN A 1 107 ? -4.646 10.651 6.620 1.00 86.69 107 GLN A C 1
ATOM 844 O O . GLN A 1 107 ? -5.352 11.478 7.182 1.00 86.69 107 GLN A O 1
ATOM 849 N N . MET A 1 108 ? -5.059 9.398 6.419 1.00 87.94 108 MET A N 1
ATOM 850 C CA . MET A 1 108 ? -6.405 8.950 6.765 1.00 87.94 108 MET A CA 1
ATOM 851 C C . MET A 1 108 ? -6.673 8.863 8.278 1.00 87.94 108 MET A C 1
ATOM 853 O O . MET A 1 108 ? -7.841 8.805 8.673 1.00 87.94 108 MET A O 1
ATOM 857 N N . LEU A 1 109 ? -5.636 8.891 9.129 1.00 87.25 109 LEU A N 1
ATOM 858 C CA . LEU A 1 109 ? -5.774 8.875 10.594 1.00 87.25 109 LEU A CA 1
ATOM 859 C C . LEU A 1 109 ? -6.570 10.069 11.139 1.00 87.25 109 LEU A C 1
ATOM 861 O O . LEU A 1 109 ? -7.180 9.969 12.203 1.00 87.25 109 LEU A O 1
ATOM 865 N N . GLU A 1 110 ? -6.596 11.196 10.423 1.00 84.31 110 GLU A N 1
ATOM 866 C CA . GLU A 1 110 ? -7.359 12.374 10.849 1.00 84.31 110 GLU A CA 1
ATOM 867 C 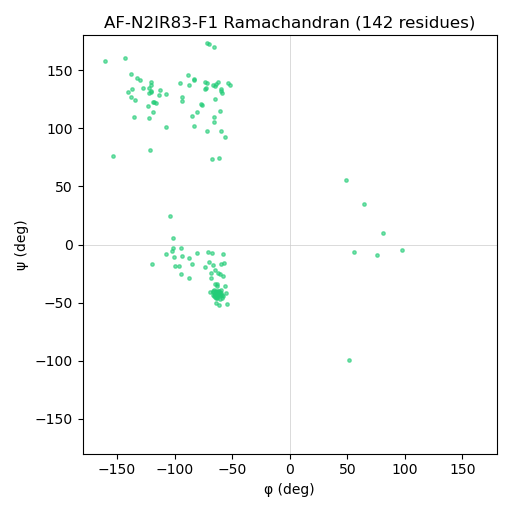C . GLU A 1 110 ? -8.883 12.144 10.827 1.00 84.31 110 GLU A C 1
ATOM 869 O O . GLU A 1 110 ? -9.629 12.865 11.490 1.00 84.31 110 GLU A O 1
ATOM 874 N N . PHE A 1 111 ? -9.354 11.111 10.117 1.00 81.44 111 PHE A N 1
ATOM 875 C CA . PHE A 1 111 ? -10.781 10.843 9.918 1.00 81.44 111 PHE A CA 1
ATOM 876 C C . PHE A 1 111 ? -11.356 9.749 10.825 1.00 81.44 111 PHE A C 1
ATOM 878 O O . PHE A 1 111 ? -12.572 9.567 10.852 1.00 81.44 111 PHE A O 1
ATOM 885 N N . THR A 1 112 ? -10.524 8.986 11.538 1.00 77.38 112 THR A N 1
ATOM 886 C CA . THR A 1 112 ? -10.943 7.699 12.122 1.00 77.38 112 THR A CA 1
ATOM 887 C C . THR A 1 112 ? -11.365 7.781 13.581 1.00 77.38 112 THR A C 1
ATOM 889 O O . THR A 1 112 ? -12.049 6.872 14.040 1.00 77.38 112 THR A O 1
ATOM 892 N N . GLY A 1 113 ? -11.003 8.835 14.322 1.00 77.19 113 GLY A N 1
ATOM 893 C CA . GLY A 1 113 ? -11.454 9.125 15.699 1.00 77.19 113 GLY A CA 1
ATOM 894 C C . GLY A 1 113 ? -11.226 8.036 16.770 1.00 77.19 113 GLY A C 1
ATOM 895 O O . GLY A 1 113 ? -11.480 8.287 17.944 1.00 77.19 113 GLY A O 1
ATOM 896 N N . SER A 1 114 ? -10.758 6.845 16.388 1.00 87.00 114 SER A N 1
ATOM 897 C CA . SER A 1 114 ? -10.670 5.625 17.189 1.00 87.00 114 SER A CA 1
ATOM 898 C C . SER A 1 114 ? -9.213 5.217 17.367 1.00 87.00 114 SER A C 1
ATOM 900 O O . SER A 1 114 ? -8.495 4.969 16.396 1.00 87.00 114 SER A O 1
ATOM 902 N N . GLU A 1 115 ? -8.778 5.117 18.621 1.00 90.44 115 GLU A N 1
ATOM 903 C CA . GLU A 1 115 ? -7.402 4.760 18.975 1.00 90.44 115 GLU A CA 1
ATOM 904 C C . GLU A 1 115 ? -7.031 3.331 18.544 1.00 90.44 115 GLU A C 1
ATOM 906 O O . GLU A 1 115 ? -5.905 3.089 18.098 1.00 90.44 115 GLU A O 1
ATOM 911 N N . ASP A 1 116 ? -7.992 2.406 18.574 1.00 91.12 116 ASP A N 1
ATOM 912 C CA . ASP A 1 116 ? -7.802 1.032 18.097 1.00 91.12 116 ASP A CA 1
ATOM 913 C C . ASP A 1 116 ? -7.529 0.995 16.588 1.00 91.12 116 ASP A C 1
ATOM 915 O O . ASP A 1 116 ? -6.632 0.288 16.117 1.00 91.12 116 ASP A O 1
ATOM 919 N N . VAL A 1 117 ? -8.269 1.800 15.817 1.00 90.69 117 VAL A N 1
ATOM 920 C CA . VAL A 1 117 ? -8.064 1.929 14.367 1.00 90.69 117 VAL A CA 1
ATOM 921 C C . VAL A 1 117 ? -6.699 2.551 14.090 1.00 90.69 117 VAL A C 1
ATOM 923 O O . VAL A 1 117 ? -5.962 2.042 13.248 1.00 90.69 117 VAL A O 1
ATOM 926 N N . ASN A 1 118 ? -6.315 3.581 14.846 1.00 92.31 118 ASN A N 1
ATOM 927 C CA . ASN A 1 118 ? -5.012 4.233 14.701 1.00 92.31 118 ASN A CA 1
ATOM 928 C C . ASN A 1 118 ? -3.854 3.271 14.998 1.00 92.31 118 ASN A C 1
ATOM 930 O O . ASN A 1 118 ? -2.852 3.253 14.281 1.00 92.31 118 ASN A O 1
ATOM 934 N N . THR A 1 119 ? -4.000 2.428 16.021 1.00 93.31 119 THR A N 1
ATOM 935 C CA . THR A 1 119 ? -3.025 1.376 16.340 1.00 93.31 119 THR A CA 1
ATOM 936 C C . THR A 1 119 ? -2.935 0.355 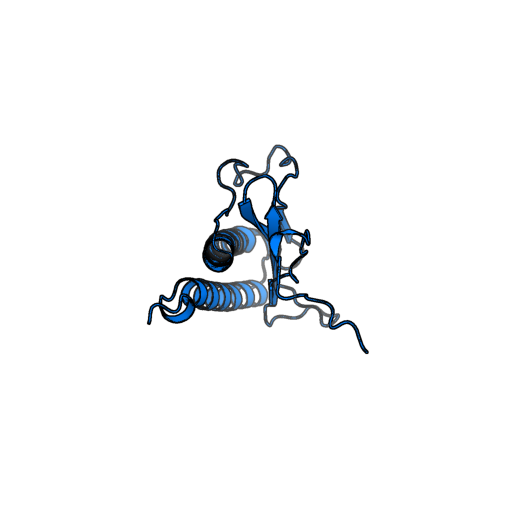15.207 1.00 93.31 119 THR A C 1
ATOM 938 O O . THR A 1 119 ? -1.835 0.026 14.757 1.00 93.31 119 THR A O 1
ATOM 941 N N . SER A 1 120 ? -4.082 -0.083 14.682 1.00 93.69 120 SER A N 1
ATOM 942 C CA . SER A 1 120 ? -4.137 -1.020 13.559 1.00 93.69 120 SER A CA 1
ATOM 943 C C . SER A 1 120 ? -3.529 -0.446 12.275 1.00 93.69 120 SER A C 1
ATOM 945 O O . SER A 1 120 ? -2.942 -1.204 11.504 1.00 93.69 120 SER A O 1
ATOM 947 N N . VAL A 1 121 ? -3.653 0.862 12.029 1.00 94.38 121 VAL A N 1
ATOM 948 C CA . VAL A 1 121 ? -2.996 1.541 10.902 1.00 94.38 121 VAL A CA 1
ATOM 949 C C . VAL A 1 121 ? -1.480 1.484 11.054 1.00 94.38 121 VAL A C 1
ATOM 951 O O . VAL A 1 121 ? -0.811 1.033 10.128 1.00 94.38 121 VAL A O 1
ATOM 954 N N . ARG A 1 122 ? -0.935 1.853 12.220 1.00 93.75 122 ARG A N 1
ATOM 955 C CA . ARG A 1 122 ? 0.521 1.842 12.465 1.00 93.75 122 ARG A CA 1
ATOM 956 C C . ARG A 1 122 ? 1.127 0.452 12.272 1.00 93.75 122 ARG A C 1
ATOM 958 O O . ARG A 1 122 ? 2.109 0.295 11.554 1.00 93.75 122 ARG A O 1
ATOM 965 N N . GLN A 1 123 ? 0.487 -0.577 12.830 1.00 94.31 123 GLN A N 1
ATOM 966 C CA . GLN A 1 123 ? 0.907 -1.970 12.635 1.00 94.31 123 GLN A CA 1
ATOM 967 C C . GLN A 1 123 ? 0.894 -2.378 11.153 1.00 94.31 123 GLN A C 1
ATOM 969 O O . GLN A 1 123 ? 1.781 -3.100 10.688 1.00 94.31 123 GLN A O 1
ATOM 974 N N . LEU A 1 124 ? -0.112 -1.927 10.397 1.00 95.06 124 LEU A N 1
ATOM 975 C CA . LEU A 1 124 ? -0.208 -2.215 8.971 1.00 95.06 124 LEU A CA 1
ATOM 976 C C . LEU A 1 124 ? 0.875 -1.481 8.171 1.00 95.06 124 LEU A C 1
ATOM 978 O O . LEU A 1 124 ? 1.482 -2.085 7.289 1.00 95.06 124 LEU A O 1
ATOM 982 N N . GLN A 1 125 ? 1.163 -0.222 8.507 1.00 94.75 125 GLN A N 1
ATOM 983 C CA . GLN A 1 125 ? 2.237 0.563 7.897 1.00 94.75 125 GLN A CA 1
ATOM 984 C C . GLN A 1 125 ? 3.609 -0.097 8.096 1.00 94.75 125 GLN A C 1
ATOM 986 O O . GLN A 1 125 ? 4.378 -0.170 7.136 1.00 94.75 125 GLN A O 1
ATOM 991 N N . ASP A 1 126 ? 3.893 -0.639 9.284 1.00 95.44 126 ASP A N 1
ATOM 992 C CA . ASP A 1 126 ? 5.137 -1.376 9.556 1.00 95.44 126 ASP A CA 1
ATOM 993 C C . ASP A 1 126 ? 5.259 -2.634 8.686 1.00 95.44 126 ASP A C 1
ATOM 995 O O . ASP A 1 126 ? 6.333 -2.959 8.173 1.00 95.44 126 ASP A O 1
ATOM 999 N N . ARG A 1 127 ? 4.154 -3.365 8.499 1.00 95.31 127 ARG A N 1
ATOM 1000 C CA . ARG A 1 127 ? 4.118 -4.556 7.634 1.00 95.31 127 ARG A CA 1
ATOM 1001 C C . ARG A 1 127 ? 4.318 -4.196 6.166 1.00 95.31 127 ARG A C 1
ATOM 1003 O O . ARG A 1 127 ? 5.090 -4.868 5.485 1.00 95.31 127 ARG A O 1
ATOM 1010 N N . ILE A 1 128 ? 3.658 -3.137 5.700 1.00 94.19 128 ILE A N 1
ATOM 1011 C CA . ILE A 1 128 ? 3.812 -2.611 4.338 1.00 94.19 128 ILE A CA 1
ATOM 1012 C C . ILE A 1 128 ? 5.264 -2.186 4.101 1.00 94.19 128 ILE A C 1
ATOM 1014 O O . ILE A 1 128 ? 5.838 -2.515 3.068 1.00 94.19 128 ILE A O 1
ATOM 1018 N N . GLU A 1 129 ? 5.888 -1.505 5.063 1.00 93.69 129 GLU A N 1
ATOM 1019 C CA . GLU A 1 129 ? 7.285 -1.080 4.961 1.00 93.69 129 GLU A CA 1
ATOM 1020 C C . GLU A 1 129 ? 8.256 -2.260 4.921 1.00 93.69 129 GLU A C 1
ATOM 1022 O O . GLU A 1 129 ? 9.133 -2.293 4.058 1.00 93.69 129 GLU A O 1
ATOM 1027 N N . LYS A 1 130 ? 8.074 -3.262 5.788 1.00 93.62 130 LYS A N 1
ATOM 1028 C CA . LYS A 1 130 ? 8.877 -4.493 5.748 1.00 93.62 130 LYS A CA 1
ATOM 1029 C C . LYS A 1 130 ? 8.756 -5.199 4.398 1.00 93.62 130 LYS A C 1
ATOM 1031 O O . LYS A 1 130 ? 9.774 -5.598 3.839 1.00 93.62 130 LYS A O 1
ATOM 1036 N N . GLN A 1 131 ? 7.541 -5.309 3.858 1.00 93.00 131 GLN A N 1
ATOM 1037 C CA . GLN A 1 131 ? 7.318 -5.915 2.545 1.00 93.00 131 GLN A CA 1
ATOM 1038 C C . GLN A 1 131 ? 7.974 -5.096 1.422 1.00 93.00 131 GLN A C 1
ATOM 1040 O O . GLN A 1 131 ? 8.629 -5.660 0.548 1.00 93.00 131 GLN A O 1
ATOM 1045 N N . ALA A 1 132 ? 7.856 -3.767 1.468 1.00 90.62 132 ALA A N 1
ATOM 1046 C CA . ALA A 1 132 ? 8.498 -2.882 0.502 1.00 90.62 132 ALA A CA 1
ATOM 1047 C C . ALA A 1 132 ? 10.027 -3.005 0.539 1.00 90.62 132 ALA A C 1
ATOM 1049 O O . ALA A 1 132 ? 10.663 -3.040 -0.510 1.00 90.62 132 ALA A O 1
ATOM 1050 N N . MET A 1 133 ? 10.621 -3.119 1.730 1.00 91.19 133 MET A N 1
ATOM 1051 C CA . MET A 1 133 ? 12.057 -3.356 1.872 1.00 91.19 133 MET A CA 1
ATOM 1052 C C . MET A 1 133 ? 12.473 -4.706 1.285 1.00 91.19 133 MET A C 1
ATOM 1054 O O . MET A 1 133 ? 13.493 -4.758 0.608 1.00 91.19 133 MET A O 1
ATOM 1058 N N . GLN A 1 134 ? 11.690 -5.769 1.491 1.00 90.12 134 GLN A N 1
ATOM 1059 C CA . GLN A 1 134 ? 11.976 -7.095 0.925 1.00 90.12 134 GLN A CA 1
ATOM 1060 C C . GLN A 1 134 ? 11.999 -7.082 -0.608 1.00 90.12 134 GLN A C 1
ATOM 1062 O O . GLN A 1 134 ? 12.930 -7.614 -1.200 1.00 90.12 134 GLN A O 1
ATOM 1067 N N . TRP A 1 135 ? 11.045 -6.409 -1.257 1.00 88.94 135 TRP A N 1
ATOM 1068 C CA . TRP A 1 135 ? 11.039 -6.238 -2.720 1.00 88.94 135 TRP A CA 1
ATOM 1069 C C . TRP A 1 135 ? 12.252 -5.461 -3.258 1.00 88.94 135 TRP A C 1
ATOM 1071 O O . TRP A 1 135 ? 12.634 -5.593 -4.420 1.00 88.94 135 TRP A O 1
ATOM 1081 N N . LEU A 1 136 ? 12.870 -4.631 -2.420 1.00 85.38 136 LEU A N 1
ATOM 1082 C CA . LEU A 1 136 ? 14.043 -3.841 -2.785 1.00 85.38 136 LEU A CA 1
ATOM 1083 C C . LEU A 1 136 ? 15.368 -4.524 -2.415 1.00 85.38 136 LEU A C 1
ATOM 1085 O O . LEU A 1 136 ? 16.427 -3.971 -2.715 1.00 85.38 136 LEU A O 1
ATOM 1089 N N . GLN A 1 137 ? 15.347 -5.694 -1.767 1.00 85.06 137 GLN A N 1
ATOM 1090 C CA . GLN A 1 137 ? 16.576 -6.396 -1.402 1.00 85.06 137 GLN A CA 1
ATOM 1091 C C . GLN A 1 137 ? 17.255 -7.006 -2.643 1.00 85.06 137 GLN A C 1
ATOM 1093 O O . GLN A 1 137 ? 16.587 -7.662 -3.439 1.00 85.06 137 GLN A O 1
ATOM 1098 N N . PRO A 1 138 ? 18.589 -6.864 -2.796 1.00 61.28 138 PRO A N 1
ATOM 1099 C CA . PRO A 1 138 ? 19.340 -7.407 -3.938 1.00 61.28 138 PRO A CA 1
ATOM 1100 C C . PRO A 1 138 ? 19.207 -8.926 -4.108 1.00 61.28 138 PRO A C 1
ATOM 1102 O O . PRO A 1 138 ? 19.296 -9.445 -5.215 1.00 61.28 138 PRO A O 1
ATOM 1105 N N . GLU A 1 139 ? 18.962 -9.640 -3.011 1.00 59.91 139 GLU A N 1
ATOM 1106 C CA . GLU A 1 139 ? 18.797 -11.097 -2.973 1.00 59.91 139 GLU A CA 1
ATOM 1107 C C . GLU A 1 139 ? 17.550 -11.573 -3.739 1.00 59.91 139 GLU A C 1
ATOM 1109 O O . GLU A 1 139 ? 17.524 -12.711 -4.202 1.00 59.91 139 GLU A O 1
ATOM 1114 N N . ALA A 1 140 ? 16.557 -10.698 -3.944 1.00 50.88 140 ALA A N 1
ATOM 1115 C CA . ALA A 1 140 ? 15.399 -10.964 -4.797 1.00 50.88 140 ALA A CA 1
ATOM 1116 C C . ALA A 1 140 ? 15.737 -10.929 -6.304 1.00 50.88 140 ALA A C 1
ATOM 1118 O O . ALA A 1 140 ? 15.002 -11.498 -7.106 1.00 50.88 140 ALA A O 1
ATOM 1119 N N . TYR A 1 141 ? 16.859 -10.306 -6.691 1.00 51.72 141 TYR A N 1
ATOM 1120 C CA . TYR A 1 141 ? 17.246 -10.077 -8.091 1.00 51.72 141 TYR A CA 1
ATOM 1121 C C . TYR A 1 141 ? 18.297 -11.053 -8.625 1.00 51.72 141 TYR A C 1
ATOM 1123 O O . TYR A 1 141 ? 18.621 -10.989 -9.807 1.00 51.72 141 TYR A O 1
ATOM 1131 N N . GLY A 1 142 ? 18.805 -11.965 -7.788 1.00 45.72 142 GLY A N 1
ATOM 1132 C CA . GLY A 1 142 ? 19.582 -13.123 -8.230 1.00 45.72 142 GLY A CA 1
ATOM 1133 C C . GLY A 1 142 ? 20.715 -12.821 -9.217 1.00 45.72 142 GLY A C 1
ATOM 1134 O O . GLY A 1 142 ? 20.770 -13.452 -10.266 1.00 45.72 142 GLY A O 1
ATOM 1135 N N . GLU A 1 143 ? 21.643 -11.920 -8.888 1.00 42.59 143 GLU A N 1
ATOM 1136 C CA . GLU A 1 143 ? 22.965 -11.955 -9.526 1.00 42.59 143 GLU A CA 1
ATOM 1137 C C . GLU A 1 143 ? 23.838 -12.988 -8.795 1.00 42.59 143 GLU A C 1
ATOM 1139 O O . GLU A 1 143 ? 24.346 -12.749 -7.696 1.00 42.59 143 GLU A O 1
ATOM 1144 N N . LYS A 1 144 ? 23.973 -14.168 -9.408 1.00 37.06 144 LYS A N 1
ATOM 1145 C CA . LYS A 1 144 ? 25.127 -15.058 -9.246 1.00 37.06 144 LYS A CA 1
ATOM 1146 C C . LYS A 1 144 ? 25.840 -15.188 -10.579 1.00 37.06 144 LYS A C 1
ATOM 1148 O O . LYS A 1 144 ? 25.129 -15.358 -11.593 1.00 37.06 144 LYS A O 1
#

Mean predicted aligned error: 9.77 Å

=== Feature glossary ===
The record interleaves many kinds of information about one protein. Here is each kind framed as the question it answers.

Q: What does the local fold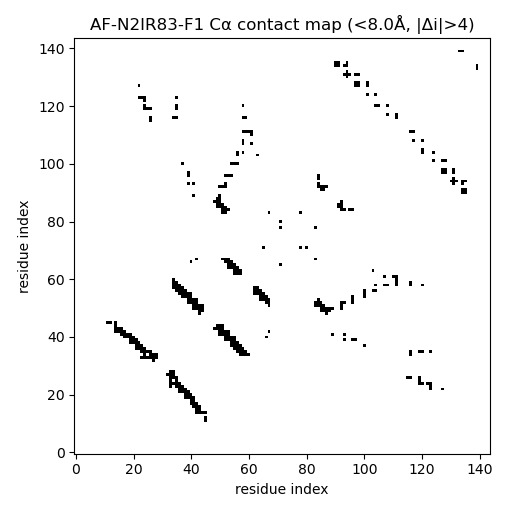 look like, residue by residue?
A: A 3Di character summarizes, for each residue, the relative orientation of the Cα frame of its nearest spatial neighbor. Because it encodes fold topology rather than chemistry, 3Di alignments detect remote structural similarity that sequence alignment misses.

Q: Which residues are in helices, strands, or loops?
A: Secondary structure is the local, repeating backbone conformation. DSSP classifies it into eight states by reading the hydrogen-bond network: three helix types (H, G, I), two β types (E, B), two non-regular types (T, S), and unstructured coil (-).

Q: How big and how compact is the whole molecule?
A: Three whole-structure scalars: the radius of gyration (RMS distance of Cα from centroid, in Å), the count of Cα–Cα contacts (pairs closer than 8 Å and separated by more than four residues in sequence — i.e. tertiary, not local, contacts), and the bounding-box dimensions. Together they distinguish compact globular folds from extended fi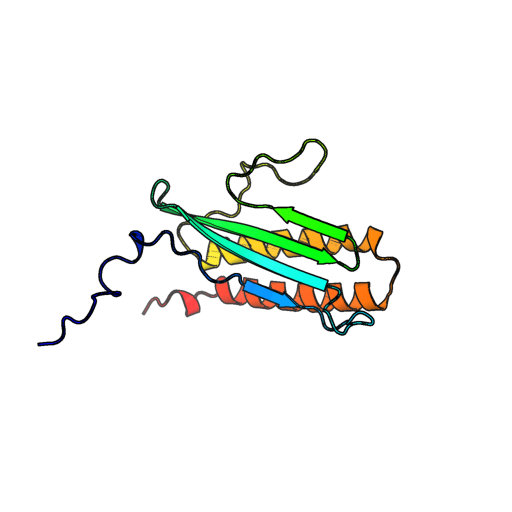bres or disordered chains.

Q: How confident is the AlphaFold model at each residue?
A: For AlphaFold models, the B-factor field carries pLDDT — the model's own estimate of local accuracy on a 0–100 scale. Regions with pLDDT<50 should be treated as essentially unmodeled; they often correspond to intrinsically disordered segments.

Q: What family and function is it annotated with?
A: Functional annotations link the protein to curated databases. InterPro entries identify conserved domains and families by matching the sequence against member-database signatures (Pfam, PROSITE, CDD, …). Gene Ontology (GO) terms describe molecular function, biological process, and cellular component in a controlled vocabulary. CATH places the structure in a hierarchical fold classification (Class/Architecture/Topology/Homologous-superfamily). The organism is the source species.

Q: What known structures does this most resemble?
A: Nearest PDB neighbors are the top structural matches found by Foldseek when searching this structure against the entire Protein Data Bank. Each hit reports a TM-score (0 to 1; >0.5 almost always implies the same fold) and an E-value. These are *structural* homologs — they may share no detectable sequence similarity.

Q: Which residues are buried vs exposed?
A: Solvent-accessible surface area (SASA) is the area in Å² traced out by the centre of a 1.4 Å probe sphere (a water molecule) rolled over the protein's van der Waals surface (Shrake–Rupley / Lee–Richards construction). Buried residues have near-zero SASA; fully exposed residues can exceed 200 Å². The total SASA scales roughly with the number of surface residues.

Q: What are the backbone torsion angles?
A: φ (phi) and ψ (psi) are the two rotatable backbone dihedra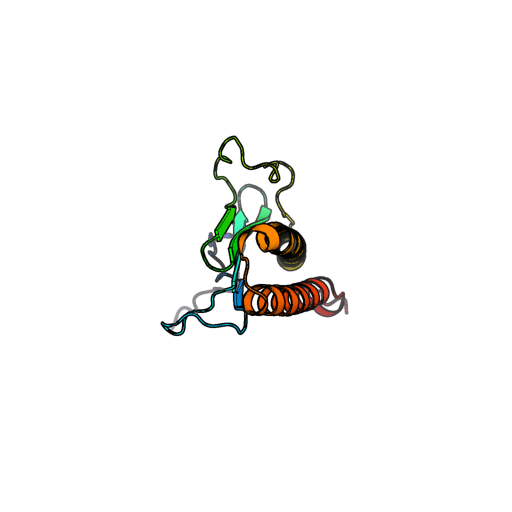ls per residue: φ is the C(i-1)–N–Cα–C torsion, ψ is the N–Cα–C–N(i+1) torsion, both in degrees on (−180°, 180°]. α-helical residues cluster near (−60°, −45°); β-strand residues near (−120°, +130°). A Ramachandran plot is simply a scatter of (φ, ψ) for every residue.

Q: Are the domains correctly placed relative to each other?
A: Predicted aligned error is AlphaFold's pairwise confidence. Unlike pLDDT (per-residue), PAE is per-residue-pair and captures whether two parts of the structure are correctly placed relative to each other. Units are ångströms of expected positional error.

Q: What if only a Cα trace is available?
A: P-SEA three-state annotation labels each residue as helix, strand, or coil based purely on the geometry of the Cα trace. It serves as a fallback when the full backbone (and thus DSSP) is unavailable.

Q: What is the amino-acid chain?
A: This is the polypeptide sequence — one letter per residue, N-terminus first. Length ranges from a few dozen residues for small domains to over a thousand for large multi-domain proteins.

Q: What do the rendered images show?
A: The six renders are orthographic views along the three Cartesian axes in both directions. Representation (cartoon, sticks, or surface) and color scheme (sequence-rainbow or by-chain) vary across proteins so the training set covers all the common visualization conventions.

Q: What do the diagnostic plots show?
A: Plot images: a contact map (which residues are close in 3D, as an N×N binary image), a Ramachandran scatter (backbone torsion angles, revealing secondary-structure composition at a glance), and — for AlphaFold structures — a PAE heatmap (pairwise prediction confidence).

Q: How mobile is each atom in the crystal?
A: B-factor (Debye–Waller factor) reflects atomic displacement in the crystal lattice. It is an experimental observable (units Å²), not a prediction; low values mean the atom is pinned down, high values mean it moves or is heterogeneous across the crystal.

Q: Where is each backbone atom in 3D?
A: The mmCIF table is the protein's shape written out atom by atom. For each backbone N, Cα, C, and carbonyl O, it records an (x, y, z) coordinate triple in Å plus the residue type, chain letter, and residue number.